Protein AF-K1Z8X9-F1 (afdb_monomer)

Structure (mmCIF, N/CA/C/O backbone):
data_AF-K1Z8X9-F1
#
_entry.id   AF-K1Z8X9-F1
#
loop_
_atom_site.group_PDB
_atom_site.id
_atom_site.type_symbol
_atom_site.label_atom_id
_atom_site.label_alt_id
_atom_site.label_comp_id
_atom_site.label_asym_id
_atom_site.label_entity_id
_atom_site.label_seq_id
_atom_site.pdbx_PDB_ins_code
_atom_site.Cartn_x
_atom_site.Cartn_y
_atom_site.Cartn_z
_atom_site.occupancy
_atom_site.B_iso_or_equiv
_atom_site.auth_seq_id
_atom_site.auth_comp_id
_atom_site.auth_asym_id
_atom_site.auth_atom_id
_atom_site.pdbx_PDB_model_num
ATOM 1 N N . THR A 1 1 ? 69.491 -4.084 -34.984 1.00 37.88 1 THR A N 1
ATOM 2 C CA . THR A 1 1 ? 68.336 -3.208 -35.272 1.00 37.88 1 THR A CA 1
ATOM 3 C C . THR A 1 1 ? 67.110 -4.071 -35.522 1.00 37.88 1 THR A C 1
ATOM 5 O O . THR A 1 1 ? 67.260 -5.142 -36.092 1.00 37.88 1 THR A O 1
ATOM 8 N N . LYS A 1 2 ? 65.933 -3.572 -35.110 1.00 33.09 2 LYS A N 1
ATOM 9 C CA . LYS A 1 2 ? 64.566 -4.111 -35.289 1.00 33.09 2 LYS A CA 1
ATOM 10 C C . LYS A 1 2 ? 64.077 -5.117 -34.227 1.00 33.09 2 LYS A C 1
ATOM 12 O O . LYS A 1 2 ? 64.302 -6.317 -34.324 1.00 33.09 2 LYS A O 1
ATOM 17 N N . ALA A 1 3 ? 63.383 -4.569 -33.226 1.00 32.94 3 ALA A N 1
ATOM 18 C CA . ALA A 1 3 ? 62.592 -5.290 -32.234 1.00 32.94 3 ALA A CA 1
ATOM 19 C C . ALA A 1 3 ? 61.245 -5.750 -32.819 1.00 32.94 3 ALA A C 1
ATOM 21 O O . ALA A 1 3 ? 60.704 -5.131 -33.738 1.00 32.94 3 ALA A O 1
ATOM 22 N N . ALA A 1 4 ? 60.763 -6.863 -32.273 1.00 34.78 4 ALA A N 1
ATOM 23 C CA . ALA A 1 4 ? 59.580 -7.604 -32.667 1.00 34.78 4 ALA A CA 1
ATOM 24 C C . ALA A 1 4 ? 58.261 -6.959 -32.197 1.00 34.78 4 ALA A C 1
ATOM 26 O O . ALA A 1 4 ? 58.201 -6.208 -31.230 1.00 34.78 4 ALA A O 1
ATOM 27 N N . THR A 1 5 ? 57.216 -7.308 -32.937 1.00 38.94 5 THR A N 1
ATOM 28 C CA . THR A 1 5 ? 55.775 -7.085 -32.769 1.00 38.94 5 THR A CA 1
ATOM 29 C C . THR A 1 5 ? 55.185 -7.482 -31.412 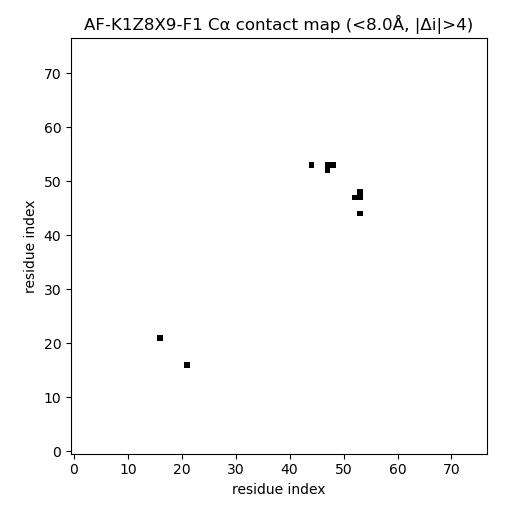1.00 38.94 5 THR A C 1
ATOM 31 O O . THR A 1 5 ? 55.514 -8.541 -30.888 1.00 38.94 5 THR A O 1
ATOM 34 N N . GLY A 1 6 ? 54.164 -6.725 -30.984 1.00 42.62 6 GLY A N 1
ATOM 35 C CA . GLY A 1 6 ? 53.032 -7.236 -30.196 1.00 42.62 6 GLY A CA 1
ATOM 36 C C . GLY A 1 6 ? 52.944 -6.718 -28.760 1.00 42.62 6 GLY A C 1
ATOM 37 O O . GLY A 1 6 ? 53.613 -7.229 -27.874 1.00 42.62 6 GLY A O 1
ATOM 38 N N . GLY A 1 7 ? 52.063 -5.745 -28.520 1.00 34.09 7 GLY A N 1
ATOM 39 C CA . GLY A 1 7 ? 51.745 -5.254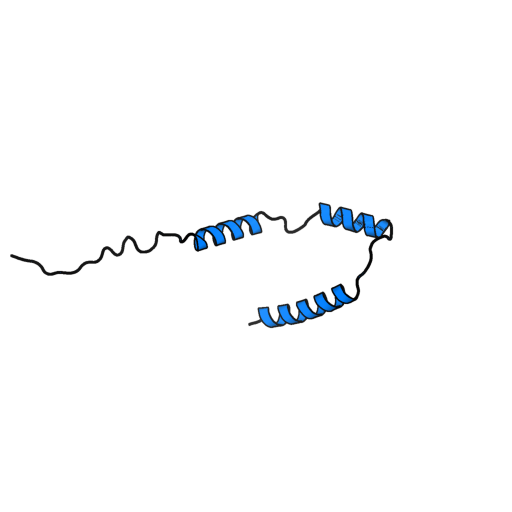 -27.178 1.00 34.09 7 GLY A CA 1
ATOM 40 C C . GLY A 1 7 ? 50.485 -4.397 -27.187 1.00 34.09 7 GLY A C 1
ATOM 41 O O . GLY A 1 7 ? 50.561 -3.174 -27.237 1.00 34.09 7 GLY A O 1
ATOM 42 N N . THR A 1 8 ? 49.330 -5.058 -27.211 1.00 46.06 8 THR A N 1
ATOM 43 C CA . THR A 1 8 ? 47.985 -4.481 -27.082 1.00 46.06 8 THR A CA 1
ATOM 44 C C . THR A 1 8 ? 47.889 -3.551 -25.862 1.00 46.06 8 THR A C 1
ATOM 46 O O . THR A 1 8 ? 48.296 -3.958 -24.772 1.00 46.06 8 THR A O 1
ATOM 49 N N . PRO A 1 9 ? 47.319 -2.336 -25.980 1.00 47.88 9 PRO A N 1
ATOM 50 C CA . PRO A 1 9 ? 47.033 -1.497 -24.823 1.00 47.88 9 PRO A CA 1
ATOM 51 C C . PRO A 1 9 ? 45.866 -2.094 -24.018 1.00 47.88 9 PRO A C 1
ATOM 53 O O . PRO A 1 9 ? 44.704 -1.768 -24.241 1.00 47.88 9 PRO A O 1
ATOM 56 N N . MET A 1 10 ? 46.168 -2.958 -23.045 1.00 54.44 10 MET A N 1
ATOM 57 C CA . MET A 1 10 ? 45.219 -3.491 -22.048 1.00 54.44 10 MET A CA 1
ATOM 58 C C . MET A 1 10 ? 44.836 -2.443 -20.978 1.00 54.44 10 MET A C 1
ATOM 60 O O . MET A 1 10 ? 44.789 -2.739 -19.788 1.00 54.44 10 MET A O 1
ATOM 64 N N . GLY A 1 11 ? 44.604 -1.194 -21.389 1.00 54.41 11 GLY A N 1
ATOM 65 C CA . GLY A 1 11 ? 44.240 -0.080 -20.502 1.00 54.41 11 GLY A CA 1
ATOM 66 C C . GLY A 1 11 ? 42.886 0.561 -20.809 1.00 54.41 11 GLY A C 1
ATOM 67 O O . GLY A 1 11 ? 42.442 1.413 -20.049 1.00 54.41 11 GLY A O 1
ATOM 68 N N . ALA A 1 12 ? 42.226 0.158 -21.898 1.00 51.16 12 ALA A N 1
ATOM 69 C CA . ALA A 1 12 ? 40.969 0.750 -22.366 1.00 51.16 12 ALA A CA 1
ATOM 70 C C . ALA A 1 12 ? 39.744 -0.175 -22.200 1.00 51.16 12 ALA A C 1
ATOM 72 O O . ALA A 1 12 ? 38.643 0.199 -22.577 1.00 51.16 12 ALA A O 1
ATOM 73 N N . ASP A 1 13 ? 39.917 -1.368 -21.623 1.00 56.81 13 ASP A N 1
ATOM 74 C CA . ASP A 1 13 ? 38.925 -2.460 -21.662 1.00 56.81 13 ASP A CA 1
ATOM 75 C C . ASP A 1 13 ? 38.053 -2.579 -20.389 1.00 56.81 13 ASP A C 1
ATOM 77 O O . ASP A 1 13 ? 37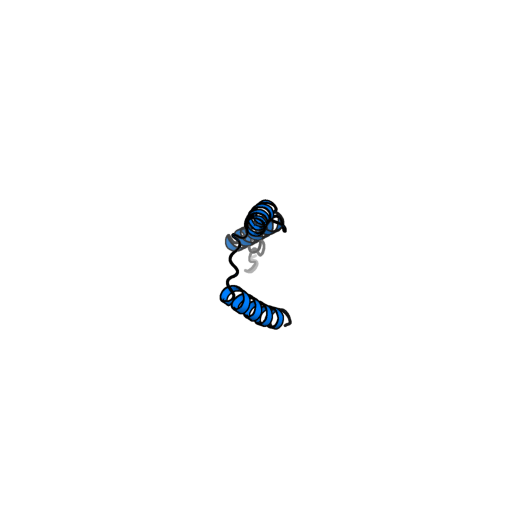.541 -3.645 -20.060 1.00 56.81 13 ASP A O 1
ATOM 81 N N . ARG A 1 14 ? 37.930 -1.521 -19.573 1.00 51.84 14 ARG A N 1
ATOM 82 C CA . ARG A 1 14 ? 37.221 -1.638 -18.275 1.00 51.84 14 ARG A CA 1
ATOM 83 C C . ARG A 1 14 ? 36.430 -0.420 -17.803 1.00 51.84 14 ARG A C 1
ATOM 85 O O . ARG A 1 14 ? 35.727 -0.516 -16.805 1.00 51.84 14 ARG A O 1
ATOM 92 N N . VAL A 1 15 ? 36.525 0.714 -18.489 1.00 54.12 15 VAL A N 1
ATOM 93 C CA . VAL A 1 15 ? 35.931 1.980 -18.012 1.00 54.12 15 VAL A CA 1
ATOM 94 C C . VAL A 1 15 ? 34.733 2.456 -18.821 1.00 54.12 15 VAL A C 1
ATOM 96 O O . VAL A 1 15 ? 34.077 3.413 -18.417 1.00 54.12 15 VAL A O 1
ATOM 99 N N . GLU A 1 16 ? 34.368 1.759 -19.894 1.00 54.03 16 GLU A N 1
ATOM 100 C CA . GLU A 1 16 ? 33.054 1.935 -20.506 1.00 54.03 16 GLU A CA 1
ATOM 101 C C . GLU A 1 16 ? 32.033 1.171 -19.669 1.00 54.03 16 GLU A C 1
ATOM 103 O O . GLU A 1 16 ? 31.611 0.059 -19.978 1.00 54.03 16 GLU A O 1
ATOM 108 N N . LEU A 1 17 ? 31.688 1.782 -18.538 1.00 56.66 17 LEU A N 1
ATOM 109 C CA . LEU A 1 17 ? 30.477 1.518 -17.789 1.00 56.66 17 LEU A CA 1
ATOM 110 C C . LEU A 1 17 ? 29.323 1.593 -18.795 1.00 56.66 17 LEU A C 1
ATOM 112 O O . LEU A 1 17 ? 28.852 2.688 -19.107 1.00 56.66 17 LEU A O 1
ATOM 116 N N . SER A 1 18 ? 28.962 0.447 -19.379 1.00 67.06 18 SER A N 1
ATOM 117 C CA . SER A 1 18 ? 27.951 0.359 -20.430 1.00 67.06 18 SER A CA 1
ATOM 118 C C . SER A 1 18 ? 26.692 1.089 -19.974 1.00 67.06 18 SER A C 1
ATOM 120 O O . SER A 1 18 ? 26.385 1.113 -18.780 1.00 67.06 18 SER A O 1
ATOM 122 N N . THR A 1 19 ? 25.951 1.690 -20.902 1.00 69.06 19 THR A N 1
ATOM 123 C CA . THR A 1 19 ? 24.706 2.412 -20.587 1.00 69.06 19 THR A CA 1
ATOM 124 C C . THR A 1 19 ? 23.776 1.582 -19.696 1.00 69.06 19 THR A C 1
ATOM 126 O O . THR A 1 19 ? 23.290 2.076 -18.68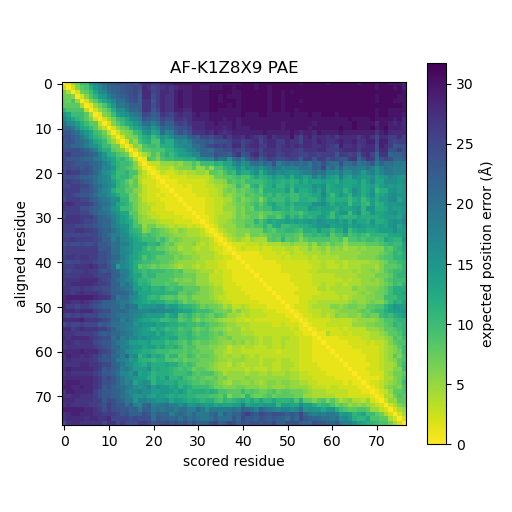5 1.00 69.06 19 THR A O 1
ATOM 129 N N . GLY A 1 20 ? 23.670 0.275 -19.961 1.00 71.94 20 GLY A N 1
ATOM 130 C CA . GLY A 1 20 ? 22.919 -0.656 -19.115 1.00 71.94 20 GLY A CA 1
ATOM 131 C C . GLY A 1 20 ? 23.439 -0.771 -17.674 1.00 71.94 20 GLY A C 1
ATOM 132 O O . GLY A 1 20 ? 22.643 -0.844 -16.743 1.00 71.94 20 GLY A O 1
ATOM 133 N N . SER A 1 21 ? 24.756 -0.733 -17.449 1.00 76.56 21 SER A N 1
ATOM 134 C CA . SER A 1 21 ? 25.332 -0.743 -16.093 1.00 76.56 21 SER A CA 1
ATOM 135 C C . SER A 1 21 ? 25.028 0.547 -15.324 1.00 76.56 21 SER A C 1
ATOM 137 O O . SER A 1 21 ? 24.851 0.514 -14.106 1.00 76.56 21 SER A O 1
ATOM 139 N N . GLN A 1 22 ? 24.962 1.689 -16.014 1.00 79.31 22 GLN A N 1
ATOM 140 C CA . GLN A 1 22 ? 24.578 2.974 -15.416 1.00 79.31 22 GLN A CA 1
ATOM 141 C C . GLN A 1 22 ? 23.093 2.998 -15.050 1.00 79.31 22 GLN A C 1
ATOM 143 O O . GLN A 1 22 ? 22.735 3.429 -13.954 1.00 79.31 22 GLN A O 1
ATOM 148 N N . ASP A 1 23 ? 22.240 2.468 -15.926 1.00 82.12 23 ASP A N 1
ATOM 149 C CA . ASP A 1 23 ? 20.798 2.386 -15.694 1.00 82.12 23 ASP A CA 1
ATOM 150 C C . ASP A 1 23 ? 20.465 1.493 -14.491 1.00 82.12 23 ASP A C 1
ATOM 152 O O . ASP A 1 23 ? 19.631 1.857 -13.660 1.00 82.12 23 ASP A O 1
ATOM 156 N N . VAL A 1 24 ? 21.162 0.360 -14.339 1.00 85.81 24 VAL A N 1
ATOM 157 C CA . VAL A 1 24 ? 21.002 -0.533 -13.179 1.00 85.81 24 VAL A CA 1
ATOM 158 C C . VAL A 1 24 ? 21.428 0.153 -11.878 1.00 85.81 24 VAL A C 1
ATOM 160 O O . VAL A 1 24 ? 20.704 0.065 -10.888 1.00 85.81 24 VAL A O 1
ATOM 163 N N . GLN A 1 25 ? 22.559 0.866 -11.866 1.00 83.06 25 GLN A N 1
ATOM 164 C CA . GLN A 1 25 ? 23.007 1.614 -10.681 1.00 83.06 25 GLN A CA 1
ATOM 165 C C . GLN A 1 25 ? 22.002 2.701 -10.294 1.00 83.06 25 GLN A C 1
ATOM 167 O O . GLN A 1 25 ? 21.590 2.780 -9.139 1.00 83.06 25 GLN A O 1
ATOM 172 N N . LYS A 1 26 ? 21.518 3.470 -11.273 1.00 85.94 26 LYS A N 1
ATOM 173 C CA . LYS A 1 26 ? 20.494 4.494 -11.050 1.00 85.94 26 LYS A CA 1
ATOM 174 C C . LYS A 1 26 ? 19.185 3.894 -10.529 1.00 85.94 26 LYS A C 1
ATOM 176 O O . LYS A 1 26 ? 18.566 4.454 -9.629 1.00 85.94 26 LYS A O 1
ATOM 181 N N . ALA A 1 27 ? 18.764 2.741 -11.052 1.00 85.00 27 ALA A N 1
ATOM 182 C CA . ALA A 1 27 ? 17.592 2.027 -10.551 1.00 85.00 27 ALA A CA 1
ATOM 183 C C . ALA A 1 27 ? 17.787 1.557 -9.098 1.00 85.00 27 ALA A C 1
ATOM 185 O O . ALA A 1 27 ? 16.878 1.709 -8.284 1.00 85.00 27 ALA A O 1
ATOM 186 N N . GLN A 1 28 ? 18.971 1.045 -8.745 1.00 84.94 28 GLN A N 1
ATOM 187 C CA . GLN A 1 28 ? 19.295 0.662 -7.368 1.00 84.94 28 GLN A CA 1
ATOM 188 C C . GLN A 1 28 ? 19.297 1.860 -6.411 1.00 84.94 28 GLN A C 1
ATOM 190 O O . GLN A 1 28 ? 18.785 1.741 -5.300 1.00 84.94 28 GLN A O 1
ATOM 195 N N . GLU A 1 29 ? 19.828 3.010 -6.826 1.00 86.00 29 GLU A N 1
ATOM 196 C CA . GLU A 1 29 ? 19.790 4.245 -6.034 1.00 86.00 29 GLU A CA 1
ATOM 197 C C . GLU A 1 29 ? 18.351 4.710 -5.784 1.00 86.00 29 GLU A C 1
ATOM 199 O O . GLU A 1 29 ? 17.988 5.024 -4.651 1.00 86.00 29 GLU A O 1
ATOM 204 N N . ILE A 1 30 ? 17.501 4.684 -6.815 1.00 84.75 30 ILE A N 1
ATOM 205 C CA . ILE A 1 30 ? 16.081 5.044 -6.694 1.00 84.75 30 ILE A CA 1
ATOM 206 C C . ILE A 1 30 ? 15.353 4.085 -5.745 1.00 84.75 30 ILE A C 1
ATOM 208 O O . ILE A 1 30 ? 14.562 4.525 -4.908 1.00 84.75 30 ILE A O 1
ATOM 212 N N . LEU A 1 31 ? 15.623 2.779 -5.833 1.00 84.44 31 LEU A N 1
ATOM 213 C CA . LEU A 1 31 ? 15.038 1.786 -4.928 1.00 84.44 31 LEU A CA 1
ATOM 214 C C . LEU A 1 31 ? 15.460 2.023 -3.473 1.00 84.44 31 LEU A C 1
ATOM 216 O O . LEU A 1 31 ? 14.619 1.934 -2.585 1.00 84.44 31 LEU A O 1
ATOM 220 N N . GLN A 1 32 ? 16.725 2.376 -3.230 1.00 80.12 32 GLN A N 1
ATOM 221 C CA . GLN A 1 32 ? 17.228 2.695 -1.888 1.00 80.12 32 GLN A CA 1
ATOM 222 C C . GLN A 1 32 ? 16.631 3.986 -1.316 1.00 80.12 32 GLN A C 1
ATOM 224 O O . GLN A 1 32 ? 16.409 4.084 -0.111 1.00 80.12 32 GLN A O 1
ATOM 229 N N . GLN A 1 33 ? 16.366 4.978 -2.167 1.00 83.88 33 GLN A N 1
ATOM 230 C CA . GLN A 1 33 ? 15.730 6.239 -1.771 1.00 83.88 33 GLN A CA 1
ATOM 231 C C . GLN A 1 33 ? 14.212 6.110 -1.600 1.00 83.88 33 GLN A C 1
ATOM 233 O O . GLN A 1 33 ? 13.585 6.974 -0.985 1.00 83.88 33 GLN A O 1
ATOM 238 N N . THR A 1 34 ? 13.607 5.051 -2.144 1.00 82.81 34 THR A N 1
ATOM 239 C CA . THR A 1 34 ? 12.168 4.827 -2.038 1.00 82.81 34 THR A CA 1
ATOM 240 C C . THR A 1 34 ? 11.818 4.401 -0.610 1.00 82.81 34 THR A C 1
ATOM 242 O O . THR A 1 34 ? 12.343 3.400 -0.120 1.00 82.81 34 THR A O 1
ATOM 245 N N . PRO A 1 35 ? 10.900 5.108 0.073 1.00 82.94 35 PRO A N 1
ATOM 246 C CA . PRO A 1 35 ? 10.483 4.730 1.414 1.00 82.94 35 PRO A CA 1
ATOM 247 C C . PRO A 1 35 ? 9.903 3.312 1.451 1.00 82.94 35 PRO A C 1
ATOM 249 O O . PRO A 1 35 ? 9.000 2.977 0.682 1.00 82.94 35 PRO A O 1
ATOM 252 N N . ALA A 1 36 ? 10.365 2.496 2.404 1.00 81.06 36 ALA A N 1
ATOM 253 C CA . ALA A 1 36 ? 9.825 1.152 2.631 1.00 81.06 36 ALA A CA 1
ATOM 254 C C . ALA A 1 36 ?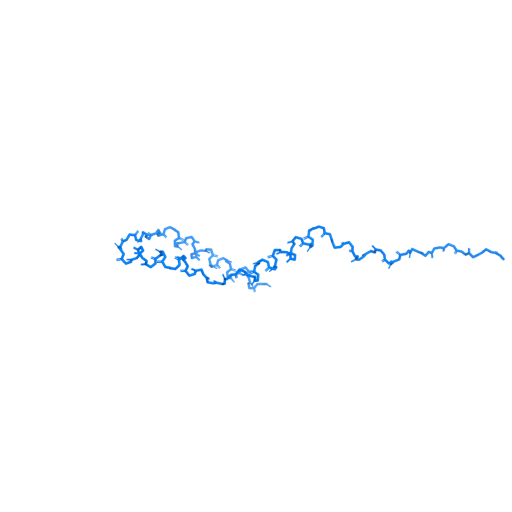 8.327 1.176 2.999 1.00 81.06 36 ALA A C 1
ATOM 256 O O . ALA A 1 36 ? 7.594 0.217 2.753 1.00 81.06 36 ALA A O 1
ATOM 257 N N . VAL A 1 37 ? 7.861 2.290 3.572 1.00 87.38 37 VAL A N 1
ATOM 258 C CA . VAL A 1 37 ? 6.477 2.501 3.997 1.00 87.38 37 VAL A CA 1
ATOM 259 C C . VAL A 1 37 ? 5.898 3.709 3.265 1.00 87.38 37 VAL A C 1
ATOM 261 O O . VAL A 1 37 ? 6.537 4.753 3.186 1.00 87.38 37 VAL A O 1
ATOM 264 N N . ARG A 1 38 ? 4.664 3.572 2.762 1.00 91.31 38 ARG A N 1
ATOM 265 C CA . ARG A 1 38 ? 3.901 4.646 2.101 1.00 91.31 38 ARG A CA 1
ATOM 266 C C . ARG A 1 38 ? 2.785 5.149 3.025 1.00 91.31 38 ARG A C 1
ATOM 268 O O . ARG A 1 38 ? 1.691 4.571 2.986 1.00 91.31 38 ARG A O 1
ATOM 275 N N . PRO A 1 39 ? 3.041 6.150 3.886 1.00 90.06 39 PRO A N 1
ATOM 276 C CA . PRO A 1 39 ? 2.084 6.582 4.904 1.00 90.06 39 PRO A CA 1
ATOM 277 C C . PRO A 1 39 ? 0.773 7.107 4.305 1.00 90.06 39 PRO A C 1
ATOM 279 O O . PRO A 1 39 ? -0.294 6.840 4.849 1.00 90.06 39 PRO A O 1
ATOM 282 N N . GLU A 1 40 ? 0.822 7.751 3.142 1.00 91.31 40 GLU A N 1
ATOM 283 C CA . GLU A 1 40 ? -0.344 8.286 2.432 1.00 91.31 40 GLU A CA 1
ATOM 284 C C . GLU A 1 40 ? -1.287 7.158 1.999 1.00 91.31 40 GLU A C 1
ATOM 286 O O . GLU A 1 40 ? -2.502 7.239 2.175 1.00 91.31 40 GLU A O 1
ATOM 291 N N . ARG A 1 41 ? -0.719 6.054 1.489 1.00 92.94 41 ARG A N 1
ATOM 292 C CA . ARG A 1 41 ? -1.493 4.865 1.105 1.00 92.94 41 ARG A CA 1
ATOM 293 C C . ARG A 1 41 ? -2.144 4.214 2.324 1.00 92.94 41 ARG A C 1
ATOM 295 O O . ARG A 1 41 ? -3.273 3.746 2.229 1.00 92.94 41 ARG A O 1
ATOM 302 N N . ILE A 1 42 ? -1.439 4.177 3.454 1.00 93.19 42 ILE A N 1
ATOM 303 C CA . ILE A 1 42 ? -1.970 3.630 4.708 1.00 93.19 42 ILE A CA 1
ATOM 304 C C . ILE A 1 42 ? -3.135 4.485 5.204 1.00 93.19 42 ILE A C 1
ATOM 306 O O . ILE A 1 42 ? -4.170 3.928 5.556 1.00 93.19 42 ILE A O 1
ATOM 310 N N . ALA A 1 43 ? -2.988 5.811 5.211 1.00 94.62 43 ALA A N 1
ATOM 311 C CA . ALA A 1 43 ? -4.039 6.725 5.645 1.00 94.62 43 ALA A CA 1
ATOM 312 C C . ALA A 1 43 ? -5.315 6.561 4.803 1.00 94.62 43 ALA A C 1
ATOM 314 O O . ALA A 1 43 ? -6.387 6.350 5.363 1.00 94.62 43 ALA A O 1
ATOM 315 N N . ALA A 1 44 ? -5.188 6.543 3.472 1.00 93.62 44 ALA A N 1
ATOM 316 C CA . ALA A 1 44 ? -6.326 6.367 2.568 1.00 93.62 44 ALA A CA 1
ATOM 317 C C . ALA A 1 44 ? -7.038 5.014 2.747 1.00 93.62 44 ALA A C 1
ATOM 319 O O . ALA A 1 44 ? -8.264 4.942 2.687 1.00 93.62 44 ALA A O 1
ATOM 320 N N . LEU A 1 45 ? -6.283 3.932 2.973 1.00 93.75 45 LEU A N 1
ATOM 321 C CA . LEU A 1 45 ? -6.860 2.611 3.236 1.00 93.75 45 LEU A CA 1
ATOM 322 C C . LEU A 1 45 ? -7.557 2.553 4.598 1.00 93.75 45 LEU A C 1
ATOM 324 O O . LEU A 1 45 ? -8.643 1.993 4.697 1.00 93.75 45 LEU A O 1
ATOM 328 N N . ARG A 1 46 ? -6.958 3.140 5.642 1.00 93.69 46 ARG A N 1
ATOM 329 C CA . ARG A 1 46 ? -7.573 3.212 6.978 1.00 93.69 46 ARG A CA 1
ATOM 330 C C . ARG A 1 46 ? -8.910 3.934 6.930 1.00 93.69 46 ARG A C 1
ATOM 332 O O . ARG A 1 46 ? -9.884 3.420 7.459 1.00 93.69 46 ARG A O 1
ATOM 339 N N . GLU A 1 47 ? -8.961 5.062 6.236 1.00 95.81 47 GLU A N 1
ATOM 340 C CA . GLU A 1 47 ? -10.180 5.848 6.074 1.00 95.81 47 GLU A CA 1
ATOM 341 C C . GLU A 1 47 ? -11.293 5.055 5.354 1.00 95.81 47 GLU A C 1
ATOM 343 O O . GLU A 1 47 ? -12.441 5.056 5.792 1.00 95.81 47 GLU A O 1
ATOM 348 N N . GLN A 1 48 ? -10.958 4.314 4.289 1.00 94.12 48 GLN A N 1
ATOM 349 C CA . GLN A 1 48 ? -11.909 3.429 3.594 1.00 94.12 48 GLN A CA 1
ATOM 350 C C . GLN A 1 48 ? -12.429 2.307 4.499 1.00 94.12 48 GLN A C 1
ATOM 352 O O . GLN A 1 48 ? -13.612 1.974 4.453 1.00 94.12 48 GLN A O 1
ATOM 357 N N . ILE A 1 49 ? -11.560 1.733 5.336 1.00 94.31 49 ILE A N 1
ATOM 358 C CA . ILE A 1 49 ? -11.942 0.700 6.306 1.00 94.31 49 ILE A CA 1
ATOM 359 C C . ILE A 1 49 ? -12.876 1.285 7.372 1.00 94.31 49 ILE A C 1
ATOM 361 O O . ILE A 1 49 ? -13.900 0.679 7.674 1.00 94.31 49 ILE A O 1
ATOM 365 N N . GLU A 1 50 ? -12.564 2.466 7.913 1.00 94.94 50 GLU A N 1
ATOM 366 C CA . GLU A 1 50 ? -13.387 3.153 8.920 1.00 94.94 50 GLU A CA 1
ATOM 367 C C . GLU A 1 50 ? -14.775 3.523 8.387 1.00 94.94 50 GLU A C 1
ATOM 369 O O . GLU A 1 50 ? -15.765 3.396 9.108 1.00 94.94 50 GLU A O 1
ATOM 374 N N . ARG A 1 51 ? -14.868 3.923 7.114 1.00 95.94 51 ARG A N 1
ATOM 375 C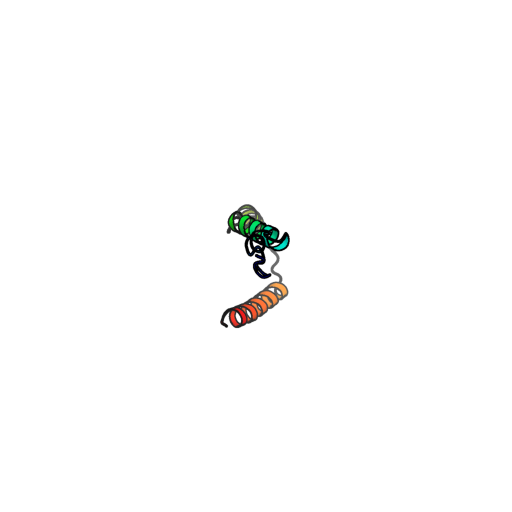 CA . ARG A 1 51 ? -16.147 4.174 6.434 1.00 95.94 51 ARG A CA 1
ATOM 376 C C . ARG A 1 51 ? -16.914 2.905 6.052 1.00 95.94 51 ARG A C 1
ATOM 378 O O . ARG A 1 51 ? -18.073 3.005 5.661 1.00 95.94 51 ARG A O 1
ATOM 385 N N . GLY A 1 52 ? -16.296 1.726 6.149 1.00 92.69 52 GLY A N 1
ATOM 386 C CA . GLY A 1 52 ? -16.880 0.464 5.686 1.00 92.69 52 GLY A CA 1
ATOM 387 C C . GLY A 1 52 ? -16.943 0.325 4.160 1.00 92.69 52 GLY A C 1
ATOM 388 O O . GLY A 1 52 ? -17.656 -0.533 3.656 1.00 92.69 52 GLY A O 1
ATOM 389 N N . GLU A 1 53 ? -16.202 1.155 3.426 1.00 93.50 53 GLU A N 1
ATOM 390 C CA . GLU A 1 53 ? -16.138 1.172 1.955 1.00 93.50 53 GLU A CA 1
ATOM 391 C C . GLU A 1 53 ? -14.997 0.298 1.409 1.00 93.50 53 GLU A C 1
ATOM 393 O O . GLU A 1 53 ? -14.775 0.221 0.201 1.00 93.50 53 GLU A O 1
ATOM 398 N N . TYR A 1 54 ? -14.229 -0.340 2.294 1.00 91.50 54 TYR A N 1
ATOM 399 C CA . TYR A 1 54 ? -13.145 -1.225 1.895 1.00 91.50 54 TYR A CA 1
ATOM 400 C C . TYR A 1 54 ? -13.683 -2.583 1.425 1.00 91.50 54 TYR A C 1
ATOM 402 O O . TYR A 1 54 ? -14.038 -3.451 2.224 1.00 91.50 54 TYR A O 1
ATOM 410 N N . GLU A 1 55 ? -13.707 -2.767 0.109 1.00 92.06 55 GLU A N 1
ATOM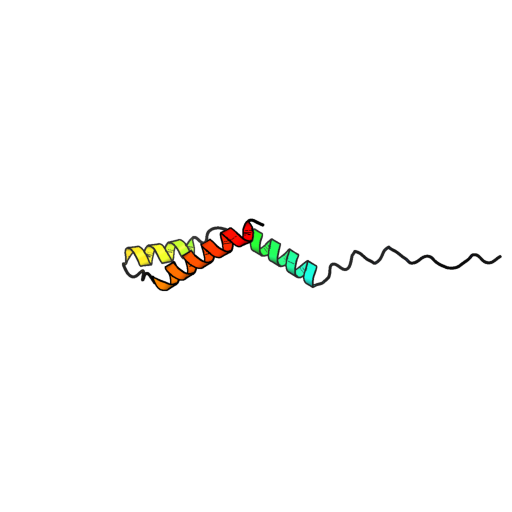 411 C CA . GLU A 1 55 ? -14.104 -4.007 -0.557 1.00 92.06 55 GLU A CA 1
ATOM 412 C C . GLU A 1 55 ? -12.969 -5.045 -0.532 1.00 92.06 55 GLU A C 1
ATOM 414 O O . GLU A 1 55 ? -11.834 -4.775 -0.936 1.00 92.06 55 GLU A O 1
ATOM 419 N N . ILE A 1 56 ? -13.282 -6.265 -0.090 1.00 91.12 56 ILE A N 1
ATOM 420 C CA . ILE A 1 56 ? -12.331 -7.381 -0.059 1.00 91.12 56 ILE A CA 1
ATOM 421 C C . ILE A 1 56 ? -12.541 -8.264 -1.292 1.00 91.12 56 ILE A C 1
ATOM 423 O O . ILE A 1 56 ? -13.538 -8.977 -1.393 1.00 91.12 56 ILE A O 1
ATOM 427 N N . ASP A 1 57 ? -11.563 -8.290 -2.200 1.00 94.94 57 ASP A N 1
ATOM 428 C CA . ASP A 1 57 ? -11.566 -9.221 -3.333 1.00 94.94 57 ASP A CA 1
ATOM 429 C C . ASP A 1 57 ? -10.922 -10.563 -2.947 1.00 94.94 57 ASP A C 1
ATOM 431 O O . ASP A 1 57 ? -9.699 -10.702 -2.860 1.00 94.94 57 ASP A O 1
ATOM 435 N N . ALA A 1 58 ? -11.761 -11.582 -2.749 1.00 94.38 58 ALA A N 1
ATOM 436 C CA . ALA A 1 58 ? -11.321 -12.929 -2.394 1.00 94.38 58 ALA A CA 1
ATOM 437 C C . ALA A 1 58 ? -10.414 -13.581 -3.455 1.00 94.38 58 ALA A C 1
ATOM 439 O O . ALA A 1 58 ? -9.520 -14.352 -3.098 1.00 94.38 58 ALA A O 1
ATOM 440 N N . ARG A 1 59 ? -10.600 -13.268 -4.747 1.00 95.31 59 ARG A N 1
ATOM 441 C CA . ARG A 1 59 ? -9.745 -13.805 -5.821 1.00 95.31 59 ARG A CA 1
ATOM 442 C C . ARG A 1 59 ? -8.351 -13.212 -5.735 1.00 95.31 59 ARG A C 1
ATOM 444 O O . ARG A 1 59 ? -7.375 -13.951 -5.762 1.00 95.31 59 ARG A O 1
ATOM 451 N N . GLN A 1 60 ? -8.267 -11.900 -5.517 1.00 93.88 60 GLN A N 1
ATOM 452 C CA . GLN A 1 60 ? -6.987 -11.224 -5.330 1.00 93.88 60 GLN A CA 1
ATOM 453 C C . GLN A 1 60 ? -6.206 -11.802 -4.140 1.00 93.88 60 GLN A C 1
ATOM 455 O O . GLN A 1 60 ? -4.989 -11.962 -4.227 1.00 93.88 60 GLN A O 1
ATOM 460 N N . ILE A 1 61 ? -6.889 -12.147 -3.042 1.00 94.38 61 ILE A N 1
ATOM 461 C CA . ILE A 1 61 ? -6.249 -12.800 -1.890 1.00 94.38 61 ILE A CA 1
ATOM 462 C C . ILE A 1 61 ? -5.712 -14.180 -2.285 1.00 94.38 61 ILE A C 1
ATOM 464 O O . ILE A 1 61 ? -4.550 -14.476 -2.009 1.00 94.38 61 ILE A O 1
ATOM 468 N N . ALA A 1 62 ? -6.520 -15.010 -2.950 1.00 94.69 62 ALA A N 1
ATOM 469 C CA . ALA A 1 62 ? -6.103 -16.338 -3.404 1.00 94.69 62 ALA A CA 1
ATOM 470 C C . ALA A 1 62 ? -4.884 -16.282 -4.339 1.00 94.69 62 ALA A C 1
ATOM 472 O O . ALA A 1 62 ? -3.914 -17.012 -4.125 1.00 94.69 62 ALA A O 1
ATOM 473 N N . ASP A 1 63 ? -4.888 -15.358 -5.301 1.00 94.94 63 ASP A N 1
ATOM 474 C CA . ASP A 1 63 ? -3.770 -15.146 -6.221 1.00 94.94 63 ASP A CA 1
ATOM 475 C C . ASP A 1 63 ? -2.496 -14.735 -5.473 1.00 94.94 63 ASP A C 1
ATOM 477 O O . ASP A 1 63 ? -1.410 -15.239 -5.760 1.00 94.94 63 ASP A O 1
ATOM 481 N N . LYS A 1 64 ? -2.610 -13.846 -4.475 1.00 93.69 64 LYS A N 1
ATOM 482 C CA . LYS A 1 64 ? -1.467 -13.425 -3.650 1.00 93.69 64 LYS A CA 1
ATOM 483 C C . LYS A 1 64 ? -0.927 -14.551 -2.776 1.00 93.69 64 LYS A C 1
ATOM 485 O O . LYS A 1 64 ? 0.290 -14.652 -2.641 1.00 93.69 64 LYS A O 1
ATOM 490 N N . MET A 1 65 ? -1.794 -15.399 -2.222 1.00 92.69 65 MET A N 1
ATOM 491 C CA . MET A 1 65 ? -1.370 -16.579 -1.463 1.00 92.69 65 MET A CA 1
ATOM 492 C C . MET A 1 65 ? -0.592 -17.549 -2.352 1.00 92.69 65 MET A C 1
ATOM 494 O O . MET A 1 65 ? 0.517 -17.941 -1.997 1.00 92.69 65 MET A O 1
ATOM 498 N N . LEU A 1 66 ? -1.125 -17.882 -3.532 1.00 93.62 66 LEU A N 1
ATOM 499 C CA . LEU A 1 66 ? -0.442 -18.759 -4.482 1.00 93.62 66 LEU A CA 1
ATOM 500 C C . LEU A 1 66 ? 0.895 -18.163 -4.939 1.00 93.62 66 LEU A C 1
ATOM 502 O O . LEU A 1 66 ? 1.906 -18.860 -4.968 1.00 93.62 66 LEU A O 1
ATOM 506 N N . PHE A 1 67 ? 0.917 -16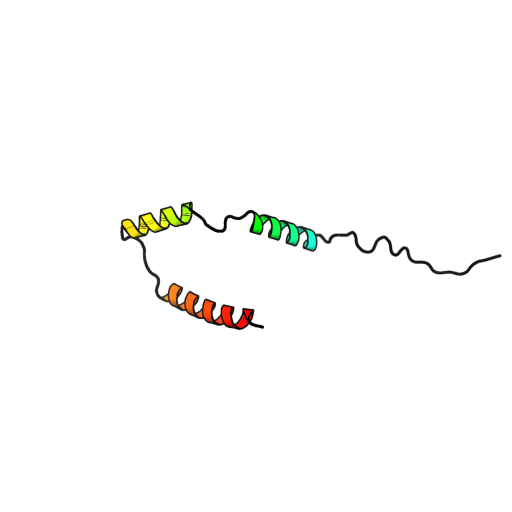.866 -5.247 1.00 93.12 67 PHE A N 1
ATOM 507 C CA . PHE A 1 67 ? 2.139 -16.166 -5.627 1.00 93.12 67 PHE A CA 1
ATOM 508 C C . PHE A 1 67 ? 3.202 -16.193 -4.520 1.00 93.12 67 PHE A C 1
ATOM 510 O O . PHE A 1 67 ? 4.372 -16.412 -4.827 1.00 93.12 67 PHE A O 1
ATOM 517 N N . SER A 1 68 ? 2.815 -16.002 -3.252 1.00 90.00 68 SER A N 1
ATOM 518 C CA . SER A 1 68 ? 3.736 -16.116 -2.111 1.00 90.00 68 SER A CA 1
ATOM 519 C C . SER A 1 68 ? 4.338 -17.514 -2.041 1.00 90.00 68 SER A C 1
ATOM 521 O O . SER A 1 68 ? 5.554 -17.642 -2.043 1.00 90.00 68 SER A O 1
ATOM 523 N N . LEU A 1 69 ? 3.504 -18.560 -2.101 1.00 89.38 69 LEU A N 1
ATOM 524 C CA . LEU A 1 69 ? 3.962 -19.953 -2.036 1.00 89.38 69 LEU A CA 1
ATOM 525 C C . LEU A 1 69 ? 4.976 -20.292 -3.134 1.00 89.38 69 LEU A C 1
ATOM 527 O O . LEU A 1 69 ? 5.954 -20.995 -2.888 1.00 89.38 69 LEU A O 1
ATOM 531 N N . VAL A 1 70 ? 4.748 -19.791 -4.349 1.00 89.81 70 VAL A N 1
ATOM 532 C CA . VAL A 1 70 ? 5.667 -19.995 -5.473 1.00 89.81 70 VAL A CA 1
ATOM 533 C C . VAL A 1 70 ? 6.949 -19.183 -5.284 1.00 89.81 70 VAL A C 1
ATOM 535 O O . VAL A 1 70 ? 8.035 -19.711 -5.497 1.00 89.81 70 VAL A O 1
ATOM 538 N N . SER A 1 71 ? 6.846 -17.925 -4.855 1.00 88.94 71 SER A N 1
ATOM 539 C CA . SER A 1 71 ? 8.011 -17.051 -4.665 1.00 88.94 71 SER A CA 1
ATOM 540 C C . SER A 1 71 ? 8.930 -17.557 -3.550 1.00 88.94 71 SER A C 1
ATOM 542 O O . SER A 1 71 ? 10.141 -17.604 -3.741 1.00 88.94 71 SER A O 1
ATOM 544 N N . ASP A 1 72 ? 8.363 -18.003 -2.428 1.00 82.31 72 ASP A N 1
ATOM 545 C CA . ASP A 1 72 ? 9.115 -18.515 -1.277 1.00 82.31 72 ASP A CA 1
ATOM 546 C C . ASP A 1 72 ? 9.886 -19.802 -1.627 1.00 82.31 72 ASP A C 1
ATOM 548 O O . ASP A 1 72 ? 11.008 -20.013 -1.160 1.00 82.31 72 ASP A O 1
ATOM 552 N N . ASN A 1 73 ? 9.321 -20.641 -2.504 1.00 77.62 73 ASN A N 1
ATOM 553 C CA . ASN A 1 73 ? 9.980 -21.851 -2.999 1.00 77.62 73 ASN A CA 1
ATOM 554 C C . ASN A 1 73 ? 11.096 -21.552 -4.017 1.00 77.62 73 ASN A C 1
ATOM 556 O O . ASN A 1 73 ? 12.107 -22.240 -4.025 1.00 77.62 73 ASN A O 1
ATOM 560 N N . ILE A 1 74 ? 10.937 -20.531 -4.867 1.00 65.19 74 ILE A N 1
ATOM 561 C CA . ILE A 1 74 ? 11.930 -20.194 -5.906 1.00 65.19 74 ILE A CA 1
ATOM 562 C C . ILE A 1 74 ? 13.124 -19.417 -5.331 1.00 65.19 74 ILE A C 1
ATOM 564 O O . ILE A 1 74 ? 14.230 -19.539 -5.837 1.00 65.19 74 ILE A O 1
ATOM 568 N N . VAL A 1 75 ? 12.926 -18.624 -4.275 1.00 59.81 75 VAL A N 1
ATOM 569 C CA . VAL A 1 75 ? 14.000 -17.829 -3.642 1.00 59.81 75 VAL A CA 1
ATOM 570 C C . VAL A 1 75 ? 14.889 -18.678 -2.710 1.00 59.81 75 VAL A C 1
ATOM 572 O O . VAL A 1 75 ? 15.911 -18.193 -2.229 1.00 59.81 75 VAL A O 1
ATOM 575 N N . SER A 1 76 ? 14.527 -19.943 -2.461 1.00 54.59 76 SER A N 1
ATOM 576 C CA . SER A 1 76 ? 15.253 -20.849 -1.555 1.00 54.59 76 SER A CA 1
ATOM 577 C C . SER A 1 76 ? 16.294 -21.764 -2.238 1.00 54.59 76 SER A C 1
ATOM 579 O O . SER A 1 76 ? 16.842 -22.634 -1.559 1.00 54.59 76 SER A O 1
ATOM 581 N N . GLU A 1 77 ? 16.599 -21.574 -3.529 1.00 47.00 77 GLU A N 1
ATOM 582 C CA . GLU A 1 77 ? 17.776 -22.154 -4.224 1.00 47.00 77 GLU A CA 1
ATOM 583 C C . GLU A 1 77 ? 18.802 -21.070 -4.583 1.00 47.00 77 GLU A C 1
ATOM 585 O O . GLU A 1 77 ? 20.016 -21.345 -4.429 1.00 47.00 77 GLU A O 1
#

Foldseek 3Di:
DDDDDDDDPPPPPPPCCDPVNVVVVVVVVVVVVDDPDDVVVVVVQVVCVVVVNDDDDPVV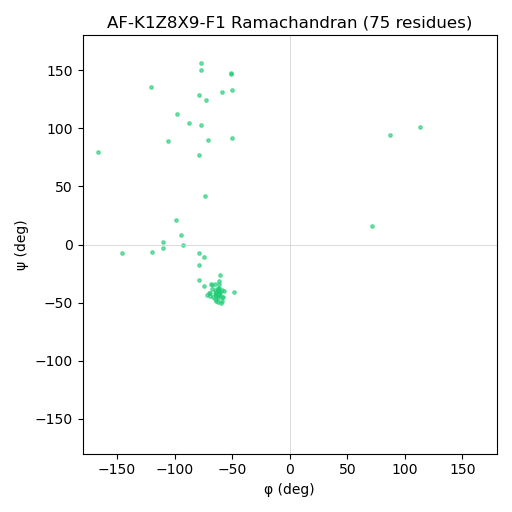VVVVVVVCVVVVVVVPD

Mean predicted aligned error: 14.02 Å

Sequence (77 aa):
TKAATGGTPMGADRVELSTGSQDVQKAQEILQQTPAVRPERIAALREQIERGEYEIDARQIADKMLFSLVSDNIVSE

pLDDT: mean 77.36, std 19.54, range [32.94, 95.94]

Secondary structure (DSSP, 8-state):
--PPP----TTSSS----HHHHHHHHHHHHHHHS-SS-HHHHHHHHHHHHTT-----HHHHHHHHHHHHHHHHHTT-

Radius of gyration: 26.48 Å; Cα contacts (8 Å, |Δi|>4): 5; chains: 1; bounding box: 85×30×44 Å

Solvent-accessible surface area (backbone atoms only — not comparable to full-atom values): 5039 Å² total; per-residue (Å²): 139,86,85,84,87,88,80,79,80,88,80,72,88,79,76,77,70,45,71,68,58,50,52,50,51,54,51,52,52,51,57,71,68,46,69,95,67,60,68,68,62,51,52,57,49,50,52,30,50,75,72,67,68,60,80,82,57,67,63,60,51,52,54,51,52,53,50,47,59,52,49,62,60,64,74,73,116

Nearest PDB structures (foldseek):
  5it7-assembly1_ii  TM=2.943E-01  e=5.596E+00  Kluyveromyces lactis